Protein AF-A0AAV2SSI3-F1 (afdb_monomer_lite)

Structure (mmCIF, N/CA/C/O backbone):
data_AF-A0AAV2SSI3-F1
#
_entry.id   AF-A0AAV2SSI3-F1
#
loop_
_atom_site.group_PDB
_atom_site.id
_atom_site.type_symbol
_atom_site.label_atom_id
_atom_site.label_alt_id
_atom_site.label_comp_id
_atom_site.label_asym_id
_atom_site.label_entity_id
_atom_site.label_seq_id
_atom_site.pdbx_PDB_ins_code
_atom_site.Cartn_x
_atom_site.Cartn_y
_atom_site.Cartn_z
_atom_site.occupancy
_atom_site.B_iso_or_equiv
_atom_site.auth_seq_id
_atom_site.auth_comp_id
_atom_site.auth_asym_id
_atom_site.auth_atom_id
_atom_site.pdbx_PDB_model_num
ATOM 1 N N . ALA A 1 1 ? -25.022 -4.220 8.858 1.00 49.72 1 ALA A N 1
ATOM 2 C CA . ALA A 1 1 ? -23.764 -4.139 8.087 1.00 49.72 1 ALA A CA 1
ATOM 3 C C . ALA A 1 1 ? -22.603 -4.252 9.067 1.00 49.72 1 ALA A C 1
ATOM 5 O O . ALA A 1 1 ? -22.630 -3.553 10.069 1.00 49.72 1 ALA A O 1
ATOM 6 N N . ARG A 1 2 ? -21.645 -5.165 8.861 1.00 57.31 2 ARG A N 1
ATOM 7 C CA . ARG A 1 2 ? -20.499 -5.304 9.777 1.00 57.31 2 ARG A CA 1
ATOM 8 C C . ARG A 1 2 ? -19.619 -4.056 9.628 1.00 57.31 2 ARG A C 1
ATOM 10 O O . ARG A 1 2 ? -19.078 -3.832 8.544 1.00 57.31 2 ARG A O 1
ATOM 17 N N . GLN A 1 3 ? -19.599 -3.220 10.662 1.00 84.62 3 GLN A N 1
ATOM 18 C CA . GLN A 1 3 ? -18.811 -1.989 10.733 1.00 84.62 3 GLN A CA 1
ATOM 19 C C . GLN A 1 3 ? -17.341 -2.357 10.978 1.00 84.62 3 GLN A C 1
ATOM 21 O O . GLN A 1 3 ? -17.072 -3.353 11.655 1.00 84.62 3 GLN A O 1
ATOM 26 N N . CYS A 1 4 ? -16.402 -1.608 10.399 1.00 90.19 4 CYS A N 1
ATOM 27 C CA . CYS A 1 4 ? -14.984 -1.847 10.649 1.00 90.19 4 CYS A CA 1
ATOM 28 C C . CYS A 1 4 ? -14.611 -1.452 12.088 1.00 90.19 4 CYS A C 1
ATOM 30 O O . CYS A 1 4 ? -15.218 -0.526 12.627 1.00 90.19 4 CYS A O 1
ATOM 32 N N . PRO A 1 5 ? -13.656 -2.147 12.732 1.00 88.62 5 PRO A N 1
ATOM 33 C CA . PRO A 1 5 ? -13.247 -1.816 14.093 1.00 88.62 5 PRO A CA 1
ATOM 34 C C . PRO A 1 5 ? -12.542 -0.456 14.175 1.00 88.62 5 PRO A C 1
ATOM 36 O O . PRO A 1 5 ? -11.686 -0.143 13.346 1.00 88.62 5 PRO A O 1
ATOM 39 N N . GLY A 1 6 ? -12.849 0.308 15.225 1.00 87.50 6 GLY A N 1
ATOM 40 C CA . GLY A 1 6 ? -12.133 1.538 15.569 1.00 87.50 6 GLY A CA 1
ATOM 41 C C . GLY A 1 6 ? -12.192 2.609 14.478 1.00 87.50 6 GLY A C 1
ATOM 42 O O . GLY A 1 6 ? -13.263 2.948 13.985 1.00 87.50 6 GLY A O 1
ATOM 43 N N . ASP A 1 7 ? -11.023 3.138 14.130 1.00 88.75 7 ASP A N 1
ATOM 44 C CA . ASP A 1 7 ? -10.789 4.177 13.122 1.00 88.75 7 ASP A CA 1
ATOM 45 C C . ASP A 1 7 ? -10.568 3.621 11.702 1.00 88.75 7 ASP A C 1
ATOM 47 O O . ASP A 1 7 ? -10.194 4.353 10.787 1.00 88.75 7 ASP A O 1
ATOM 51 N N . SER A 1 8 ? -10.800 2.321 11.500 1.00 94.44 8 SER A N 1
ATOM 52 C CA . SER A 1 8 ? -10.641 1.684 10.193 1.00 94.44 8 SER A CA 1
ATOM 53 C C . SER A 1 8 ? -11.807 2.005 9.257 1.00 94.44 8 SER A C 1
ATOM 55 O O . SER A 1 8 ? -12.966 2.079 9.669 1.00 94.44 8 SER A O 1
ATOM 57 N N . PHE A 1 9 ? -11.520 2.101 7.963 1.00 94.38 9 PHE A N 1
ATOM 58 C CA . PHE A 1 9 ? -12.517 2.312 6.916 1.00 94.38 9 PHE A CA 1
ATOM 59 C C . PHE A 1 9 ? -12.717 1.048 6.075 1.00 94.38 9 PHE A C 1
ATOM 61 O O . PHE A 1 9 ? -11.838 0.191 5.983 1.00 94.38 9 PHE A O 1
ATOM 68 N N . LYS A 1 10 ? -13.900 0.912 5.466 1.00 94.00 10 LYS A N 1
ATOM 69 C CA . LYS A 1 10 ? -14.271 -0.267 4.675 1.00 94.00 10 LYS A CA 1
ATOM 70 C C . LYS A 1 10 ? -14.161 0.014 3.184 1.00 94.00 10 LYS A C 1
ATOM 72 O O . LYS A 1 10 ? -14.790 0.955 2.711 1.00 94.00 10 LYS A O 1
ATOM 77 N N . ILE A 1 11 ? -13.469 -0.853 2.449 1.00 94.38 11 ILE A N 1
ATOM 78 C CA . ILE A 1 11 ? -13.483 -0.881 0.979 1.00 94.38 11 ILE A CA 1
ATOM 79 C C . ILE A 1 11 ? -13.676 -2.331 0.533 1.00 94.38 11 ILE A C 1
ATOM 81 O O . ILE A 1 11 ? -12.964 -3.228 0.986 1.00 94.38 11 ILE A O 1
ATOM 85 N N . GLY A 1 12 ? -14.670 -2.579 -0.323 1.00 90.62 12 GLY A N 1
ATOM 86 C CA . GLY A 1 12 ? -15.057 -3.939 -0.700 1.00 90.62 12 GLY A CA 1
ATOM 87 C C . GLY A 1 12 ? -15.426 -4.785 0.525 1.00 90.62 12 GLY A C 1
ATOM 88 O O . GLY A 1 12 ? -16.273 -4.398 1.340 1.00 90.62 12 GLY A O 1
ATOM 89 N N . SER A 1 13 ? -14.787 -5.947 0.665 1.00 91.00 13 SER A N 1
ATOM 90 C CA . SER A 1 13 ? -14.991 -6.854 1.800 1.00 91.00 13 SER A CA 1
ATOM 91 C C . SER A 1 13 ? -14.075 -6.567 3.003 1.00 91.00 13 SER A C 1
ATOM 93 O O . SER A 1 13 ? -14.347 -7.053 4.102 1.00 91.00 13 SER A O 1
ATOM 95 N N . ASN A 1 14 ? -13.051 -5.726 2.825 1.00 92.69 14 ASN A N 1
ATOM 96 C CA . ASN A 1 14 ? -11.945 -5.556 3.763 1.00 92.69 14 ASN A CA 1
ATOM 97 C C . ASN A 1 14 ? -12.043 -4.261 4.584 1.00 92.69 14 ASN A C 1
ATOM 99 O O . ASN A 1 14 ? -12.627 -3.260 4.157 1.00 92.69 14 ASN A O 1
ATOM 103 N N . CYS A 1 15 ? -11.430 -4.288 5.768 1.00 94.62 15 CYS A N 1
ATOM 104 C CA . CYS A 1 15 ? -11.223 -3.120 6.619 1.00 94.62 15 CYS A CA 1
ATOM 105 C C . CYS A 1 15 ? -9.758 -2.694 6.550 1.00 94.62 15 CYS A C 1
ATOM 107 O O . CYS A 1 15 ? -8.864 -3.522 6.716 1.00 94.62 15 CYS A O 1
ATOM 109 N N . TYR A 1 16 ? -9.527 -1.406 6.326 1.00 95.75 16 TYR A N 1
ATOM 110 C CA . TYR A 1 16 ? -8.206 -0.819 6.155 1.00 95.75 16 TYR A CA 1
ATOM 111 C C . TYR A 1 16 ? -7.967 0.264 7.197 1.00 95.75 16 TYR A C 1
ATOM 113 O O . TYR A 1 16 ? -8.885 0.982 7.595 1.00 95.75 16 TYR A O 1
ATOM 121 N N . LYS A 1 17 ? -6.705 0.406 7.588 1.00 95.69 17 LYS A N 1
ATOM 122 C CA . LYS A 1 17 ? -6.213 1.483 8.439 1.00 95.69 17 LYS A CA 1
ATOM 123 C C . LYS A 1 17 ? -4.946 2.047 7.811 1.00 95.69 17 LYS A C 1
ATOM 125 O O . LYS A 1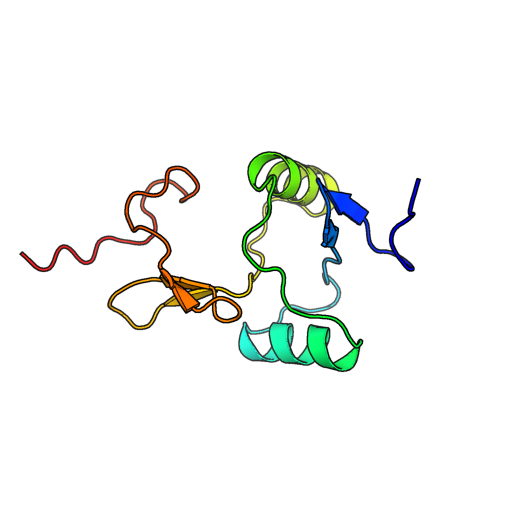 17 ? -4.079 1.285 7.387 1.00 95.69 17 LYS A O 1
ATOM 130 N N . ILE A 1 18 ? -4.863 3.371 7.725 1.00 95.00 18 ILE A N 1
ATOM 131 C CA . ILE A 1 18 ? -3.695 4.090 7.212 1.00 95.00 18 ILE A CA 1
ATOM 132 C C . ILE A 1 18 ? -3.039 4.813 8.384 1.00 95.00 18 ILE A C 1
ATOM 134 O O . ILE A 1 18 ? -3.707 5.519 9.135 1.00 95.00 18 ILE A O 1
AT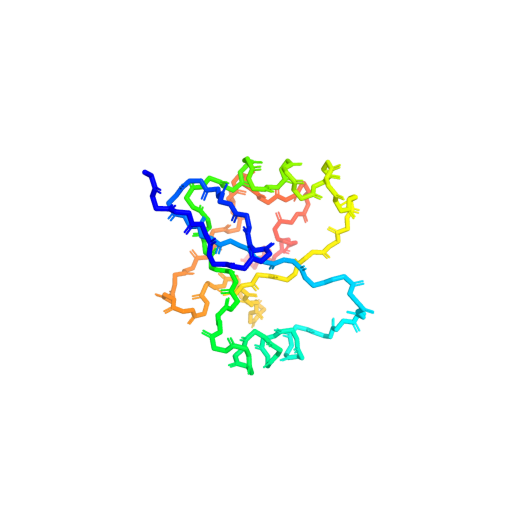OM 138 N N . TYR A 1 19 ? -1.728 4.639 8.523 1.00 94.75 19 TYR A N 1
ATOM 139 C CA . TYR A 1 19 ? -0.924 5.319 9.532 1.00 94.75 19 TYR A CA 1
ATOM 140 C C . TYR A 1 19 ? -0.177 6.484 8.884 1.00 94.75 19 TYR A C 1
ATOM 142 O O . TYR A 1 19 ? 0.670 6.268 8.019 1.00 94.75 19 TYR A O 1
ATOM 150 N N . THR A 1 20 ? -0.492 7.710 9.302 1.00 93.25 20 THR A N 1
ATOM 151 C CA . THR A 1 20 ? 0.150 8.950 8.821 1.00 93.25 20 THR A CA 1
ATOM 152 C C . THR A 1 20 ? 0.914 9.686 9.924 1.00 93.25 20 THR A C 1
ATOM 154 O O . THR A 1 20 ? 1.327 10.826 9.737 1.00 93.25 20 THR A O 1
ATOM 157 N N . ASP A 1 21 ? 1.065 9.064 11.093 1.00 94.12 21 ASP A N 1
ATOM 158 C CA . ASP A 1 21 ? 1.693 9.637 12.286 1.00 94.12 21 ASP A CA 1
ATOM 159 C C . ASP A 1 21 ? 3.213 9.784 12.144 1.00 94.12 21 ASP A C 1
ATOM 161 O O . ASP A 1 21 ? 3.796 10.747 12.634 1.00 94.12 21 ASP A O 1
ATOM 165 N N . THR A 1 22 ? 3.863 8.841 11.462 1.00 94.12 22 THR A N 1
ATOM 166 C CA . THR A 1 22 ? 5.290 8.916 11.144 1.00 94.12 22 THR A CA 1
ATOM 167 C C . THR A 1 22 ? 5.611 8.127 9.880 1.00 94.12 22 THR A C 1
ATOM 169 O O . THR A 1 22 ? 4.973 7.112 9.578 1.00 94.12 22 THR A O 1
ATOM 172 N N . ILE A 1 23 ? 6.616 8.598 9.142 1.00 93.75 23 ILE A N 1
ATOM 173 C CA . ILE A 1 23 ? 7.146 7.910 7.965 1.00 93.75 23 ILE A CA 1
ATOM 174 C C . ILE A 1 23 ? 7.933 6.693 8.448 1.00 93.75 23 ILE A C 1
ATOM 176 O O . ILE A 1 23 ? 8.860 6.811 9.246 1.00 93.75 23 ILE A O 1
ATOM 180 N N . ARG A 1 24 ? 7.558 5.516 7.951 1.00 94.81 24 ARG A N 1
ATOM 181 C CA . ARG A 1 24 ? 8.160 4.229 8.314 1.00 94.81 24 ARG A CA 1
ATOM 182 C C . ARG A 1 24 ? 8.814 3.585 7.103 1.00 94.81 24 ARG A C 1
ATOM 184 O O . ARG A 1 24 ? 8.417 3.852 5.972 1.00 94.81 24 ARG A O 1
ATOM 191 N N . SER A 1 25 ? 9.791 2.711 7.334 1.00 96.50 25 SER A N 1
ATOM 192 C CA . SER A 1 25 ? 10.223 1.754 6.312 1.00 96.50 25 SER A CA 1
ATOM 193 C C . SER A 1 25 ? 9.120 0.715 6.054 1.00 96.50 25 SER A C 1
ATOM 195 O O . SER A 1 25 ? 8.123 0.656 6.780 1.00 96.50 25 SER A O 1
ATOM 197 N N . TRP A 1 26 ? 9.283 -0.124 5.029 1.00 95.69 26 TRP A N 1
ATOM 198 C CA . TRP A 1 26 ? 8.362 -1.243 4.800 1.00 95.69 26 TRP A CA 1
ATOM 199 C C . TRP A 1 26 ? 8.350 -2.205 6.003 1.00 95.69 26 TRP A C 1
ATOM 201 O O . TRP A 1 26 ? 7.280 -2.554 6.498 1.00 95.69 26 TRP A O 1
ATOM 211 N N . ASP A 1 27 ? 9.530 -2.560 6.527 1.00 96.62 27 ASP A N 1
ATOM 212 C CA . ASP A 1 27 ? 9.677 -3.498 7.650 1.00 96.62 27 ASP A CA 1
ATOM 213 C C . ASP A 1 27 ? 9.090 -2.920 8.957 1.00 96.62 27 ASP A C 1
ATOM 215 O O . ASP A 1 27 ? 8.389 -3.618 9.698 1.00 96.62 27 ASP A O 1
ATOM 219 N N . ASP A 1 28 ? 9.265 -1.616 9.200 1.00 97.62 28 ASP A N 1
ATOM 220 C CA . ASP A 1 28 ? 8.660 -0.929 10.351 1.00 97.62 28 ASP A CA 1
ATOM 221 C C . ASP A 1 28 ? 7.138 -0.782 10.204 1.00 97.62 28 ASP A C 1
ATOM 223 O O . ASP A 1 28 ? 6.401 -0.869 11.187 1.00 97.62 28 ASP A O 1
ATOM 227 N N . SER A 1 29 ? 6.642 -0.569 8.980 1.00 97.06 29 SER A N 1
ATOM 228 C CA . SER A 1 29 ? 5.201 -0.504 8.692 1.00 97.06 29 SER A CA 1
ATOM 229 C C . SER A 1 29 ? 4.525 -1.849 8.947 1.00 97.06 29 SER A C 1
ATOM 231 O O . SER A 1 29 ? 3.444 -1.893 9.542 1.00 97.06 29 SER A O 1
ATOM 233 N N . LYS A 1 30 ? 5.184 -2.946 8.556 1.00 96.38 30 LYS A N 1
ATOM 234 C CA . LYS A 1 30 ? 4.731 -4.309 8.844 1.00 96.38 30 LYS A CA 1
ATOM 235 C C . LYS A 1 30 ? 4.678 -4.559 10.347 1.00 96.38 30 LYS A C 1
ATOM 237 O O . LYS A 1 30 ? 3.617 -4.903 10.866 1.00 96.38 30 LYS A O 1
ATOM 242 N N . SER A 1 31 ? 5.779 -4.272 11.040 1.00 97.12 31 SER A N 1
ATOM 243 C CA . SER A 1 31 ? 5.886 -4.421 12.496 1.00 97.12 31 SER A CA 1
ATOM 244 C C . SER A 1 31 ? 4.819 -3.606 13.235 1.00 97.12 31 SER A C 1
ATOM 246 O O . SER A 1 31 ? 4.225 -4.078 14.202 1.00 97.12 31 SER A O 1
ATOM 248 N N . LYS A 1 32 ? 4.513 -2.390 12.758 1.00 96.81 32 LYS A N 1
ATOM 249 C CA . LYS A 1 32 ? 3.456 -1.545 13.326 1.00 96.81 32 LYS A CA 1
ATOM 250 C C . LYS A 1 32 ? 2.064 -2.163 13.174 1.00 96.81 32 LYS A C 1
ATOM 252 O O . LYS A 1 32 ? 1.285 -2.104 14.123 1.00 96.81 32 LYS A O 1
ATOM 257 N N . CYS A 1 33 ? 1.748 -2.740 12.014 1.00 95.88 33 CYS A N 1
ATOM 258 C CA . CYS A 1 33 ? 0.469 -3.425 11.814 1.00 95.88 33 CYS A CA 1
ATOM 259 C C . CYS A 1 33 ? 0.344 -4.623 12.764 1.00 95.88 33 CYS A C 1
ATOM 261 O O . CYS A 1 33 ? -0.659 -4.745 13.464 1.00 95.88 33 CYS A O 1
ATOM 263 N N . GLU A 1 34 ? 1.382 -5.455 12.843 1.00 96.06 34 GLU A N 1
ATOM 264 C CA . GLU A 1 34 ? 1.400 -6.661 13.681 1.00 96.06 34 GLU A CA 1
ATOM 265 C C . GLU A 1 34 ? 1.297 -6.333 15.179 1.00 96.06 34 GLU A C 1
ATOM 267 O O . GLU A 1 34 ? 0.561 -6.997 15.908 1.00 96.06 34 GLU A O 1
ATOM 272 N N . ALA A 1 35 ? 1.946 -5.257 15.634 1.00 97.06 35 ALA A N 1
ATOM 273 C CA . ALA A 1 35 ? 1.861 -4.788 17.018 1.00 97.06 35 ALA A CA 1
ATOM 274 C C . ALA A 1 35 ? 0.444 -4.347 17.440 1.00 97.06 35 ALA A C 1
ATOM 276 O O . ALA A 1 35 ? 0.128 -4.377 18.628 1.00 97.06 35 ALA A O 1
ATOM 277 N N . GLU A 1 36 ? -0.417 -3.955 16.494 1.00 95.44 36 GLU A N 1
ATOM 278 C CA . GLU A 1 36 ? -1.836 -3.645 16.745 1.00 95.44 36 GLU A CA 1
ATOM 279 C C . GLU A 1 36 ? -2.768 -4.845 16.489 1.00 95.44 36 GLU A C 1
ATOM 281 O O . G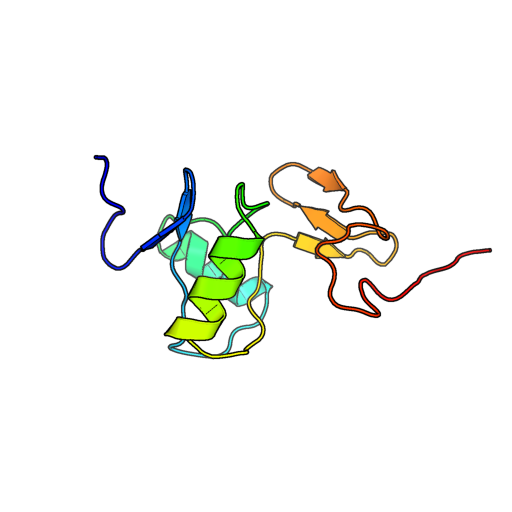LU A 1 36 ? -3.988 -4.689 16.456 1.00 95.44 36 GLU A O 1
ATOM 286 N N . GLY A 1 37 ? -2.221 -6.052 16.299 1.00 94.56 37 GLY A N 1
ATOM 287 C CA . GLY A 1 37 ? -3.009 -7.241 15.961 1.00 94.56 37 GLY A CA 1
ATOM 288 C C . GLY A 1 37 ? -3.618 -7.185 14.556 1.00 94.56 37 GLY A C 1
ATOM 289 O O . GLY A 1 37 ? -4.601 -7.873 14.276 1.00 94.56 37 GLY A O 1
ATOM 290 N N . LEU A 1 38 ? -3.058 -6.348 13.681 1.00 94.75 38 LEU A N 1
ATOM 291 C CA . LEU A 1 38 ? -3.434 -6.210 12.280 1.00 94.75 38 LEU A CA 1
ATOM 292 C C . LEU A 1 38 ? -2.386 -6.872 11.383 1.00 94.75 38 LEU A C 1
ATOM 294 O O . LEU A 1 38 ? -1.363 -7.388 11.824 1.00 94.75 38 LEU A O 1
ATOM 298 N N . VAL A 1 39 ? -2.639 -6.820 10.081 1.00 94.50 39 VAL A N 1
ATOM 299 C CA . VAL A 1 39 ? -1.718 -7.288 9.050 1.00 94.50 39 VAL A CA 1
ATOM 300 C C . VAL A 1 39 ? -1.583 -6.217 7.975 1.00 94.50 39 VAL A C 1
ATOM 302 O O . VAL A 1 39 ? -2.536 -5.477 7.723 1.00 94.50 39 VAL A O 1
ATOM 305 N N . MET A 1 40 ? -0.425 -6.133 7.314 1.00 95.12 40 MET A N 1
ATOM 306 C CA . MET A 1 40 ? -0.287 -5.231 6.167 1.00 95.12 40 MET A CA 1
ATOM 307 C C . MET A 1 40 ? -1.305 -5.592 5.081 1.00 95.12 40 MET A C 1
ATOM 309 O O . MET A 1 40 ? -1.600 -6.771 4.845 1.00 95.12 40 MET A O 1
ATOM 313 N N . ALA A 1 4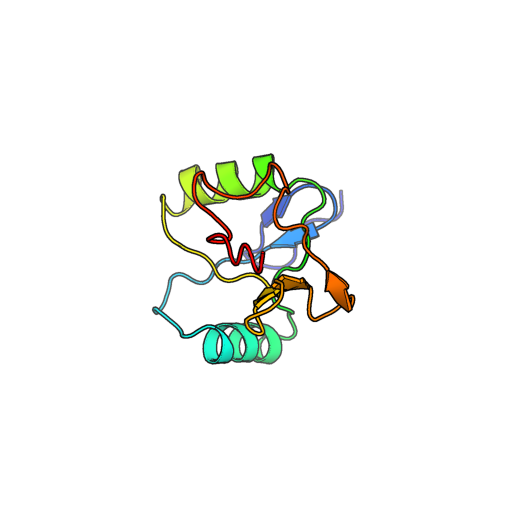1 ? -1.868 -4.574 4.434 1.00 95.38 41 ALA A N 1
ATOM 314 C CA . ALA A 1 41 ? -2.882 -4.767 3.409 1.00 95.38 41 ALA A CA 1
ATOM 315 C C . ALA A 1 41 ? -2.315 -5.612 2.256 1.00 95.38 41 ALA A C 1
ATOM 317 O O . ALA A 1 41 ? -1.319 -5.239 1.640 1.00 95.38 41 ALA A O 1
ATOM 318 N N . THR A 1 42 ? -2.938 -6.765 1.998 1.00 93.00 42 THR A N 1
ATOM 319 C CA . THR A 1 42 ? -2.636 -7.618 0.837 1.00 93.00 42 THR A CA 1
ATOM 320 C C . THR A 1 42 ? -3.478 -7.180 -0.367 1.00 93.00 42 THR A C 1
ATOM 322 O O . THR A 1 42 ? -4.114 -6.124 -0.305 1.00 93.00 42 THR A O 1
ATOM 325 N N . LYS A 1 43 ? -3.485 -7.972 -1.445 1.00 91.25 43 LYS A N 1
ATOM 326 C CA . LYS A 1 43 ? -4.240 -7.732 -2.681 1.00 91.25 43 LYS A CA 1
ATOM 327 C C . LYS A 1 43 ? -5.682 -7.275 -2.384 1.00 91.25 43 LYS A C 1
ATOM 329 O O . LYS A 1 43 ? -6.474 -8.073 -1.884 1.00 91.25 43 LYS A O 1
ATOM 334 N N . PRO A 1 44 ? -6.036 -6.006 -2.654 1.00 89.88 44 PRO A N 1
ATOM 335 C CA . PRO A 1 44 ? -7.389 -5.509 -2.424 1.00 89.88 44 PRO A CA 1
ATOM 336 C C . PRO A 1 44 ? -8.373 -6.049 -3.468 1.00 89.88 44 PRO A C 1
ATOM 338 O O . PRO A 1 44 ? -8.060 -6.033 -4.656 1.00 89.88 44 PRO A O 1
ATOM 341 N N . ASP A 1 45 ? -9.588 -6.413 -3.046 1.00 90.94 45 ASP A N 1
ATOM 342 C CA . ASP A 1 45 ? -10.680 -6.785 -3.968 1.00 90.94 45 ASP A CA 1
ATOM 343 C C . ASP A 1 45 ? -11.071 -5.631 -4.905 1.00 90.94 45 ASP A C 1
ATOM 345 O O . ASP A 1 45 ? -11.455 -5.843 -6.051 1.00 90.94 45 ASP A O 1
ATOM 349 N N . ASP A 1 46 ? -10.977 -4.397 -4.401 1.00 94.31 46 ASP A N 1
ATOM 350 C CA . ASP A 1 46 ? -11.279 -3.170 -5.134 1.00 94.31 46 ASP A CA 1
ATOM 351 C C . ASP A 1 46 ? -10.128 -2.167 -4.964 1.00 94.31 46 ASP A C 1
ATOM 353 O O . ASP A 1 46 ? -10.191 -1.201 -4.195 1.00 94.31 46 ASP A O 1
ATOM 357 N N . ALA A 1 47 ? -9.021 -2.448 -5.656 1.00 93.44 47 ALA A N 1
ATOM 358 C CA . ALA A 1 47 ? -7.803 -1.643 -5.592 1.00 93.44 47 ALA A CA 1
ATOM 359 C C . ALA A 1 47 ? -8.010 -0.203 -6.092 1.00 93.44 47 ALA A C 1
ATOM 361 O O . ALA A 1 47 ? -7.398 0.724 -5.556 1.00 93.44 47 ALA A O 1
ATOM 362 N N . ILE A 1 48 ? -8.891 0.001 -7.079 1.00 93.88 48 ILE A N 1
ATOM 363 C CA . ILE A 1 48 ? -9.173 1.321 -7.655 1.00 93.88 48 ILE A CA 1
ATOM 364 C C . ILE A 1 48 ? -9.914 2.196 -6.647 1.00 93.88 48 ILE A C 1
ATOM 366 O O . ILE A 1 48 ? -9.480 3.320 -6.379 1.00 93.88 48 ILE A O 1
ATOM 370 N N . THR A 1 49 ? -10.986 1.684 -6.040 1.00 95.94 49 THR A N 1
ATOM 371 C CA . THR A 1 49 ? -11.742 2.436 -5.032 1.00 95.94 49 THR A CA 1
ATOM 372 C C . THR A 1 49 ? -10.909 2.667 -3.777 1.00 95.94 49 THR A C 1
ATOM 374 O O . THR A 1 49 ? -10.936 3.769 -3.227 1.00 95.94 49 THR A O 1
ATOM 377 N N . LEU A 1 50 ? -10.103 1.680 -3.358 1.00 95.38 50 LEU A N 1
ATOM 378 C CA . LEU A 1 50 ? -9.175 1.849 -2.238 1.00 95.38 50 LEU A CA 1
ATOM 379 C C . LEU A 1 50 ? -8.191 2.988 -2.516 1.00 95.38 50 LEU A C 1
ATOM 381 O O . LEU A 1 50 ? -8.033 3.885 -1.689 1.00 95.38 50 LEU A O 1
ATOM 385 N N . ARG A 1 51 ? -7.554 2.984 -3.692 1.00 94.38 51 ARG A N 1
ATOM 386 C CA . ARG A 1 51 ? -6.592 4.022 -4.064 1.00 94.38 51 ARG A CA 1
ATOM 387 C C . ARG A 1 51 ? -7.246 5.398 -4.135 1.00 94.38 51 ARG A C 1
ATOM 389 O O . ARG A 1 51 ? -6.674 6.348 -3.608 1.00 94.38 51 ARG A O 1
ATOM 396 N N . LYS A 1 52 ? -8.433 5.499 -4.737 1.00 95.62 52 LYS A N 1
ATOM 397 C CA . LYS A 1 52 ? -9.198 6.749 -4.809 1.00 95.62 52 LYS A CA 1
ATOM 398 C C . LYS A 1 52 ? -9.478 7.312 -3.413 1.00 95.62 52 LYS A C 1
ATOM 400 O O . LYS A 1 52 ? -9.137 8.461 -3.156 1.00 95.62 52 LYS A O 1
ATOM 405 N N . TYR A 1 53 ? -9.995 6.484 -2.502 1.00 95.94 53 TYR A N 1
ATOM 406 C CA . TYR A 1 53 ? -10.255 6.888 -1.118 1.00 95.94 53 TYR A CA 1
ATOM 407 C C . TYR A 1 53 ? -8.983 7.383 -0.416 1.00 95.94 53 TYR A C 1
ATOM 409 O O . TYR A 1 53 ? -9.008 8.414 0.257 1.00 95.94 53 TYR A O 1
ATOM 417 N N . ILE A 1 54 ? -7.858 6.675 -0.597 1.00 95.44 54 ILE A N 1
ATOM 418 C CA . ILE A 1 54 ? -6.578 7.063 0.006 1.00 95.44 54 ILE A CA 1
ATOM 419 C C . ILE A 1 54 ? -6.126 8.438 -0.501 1.00 95.44 54 ILE A C 1
ATOM 421 O O . ILE A 1 54 ? -5.749 9.275 0.314 1.00 95.44 54 ILE A O 1
ATOM 425 N N . VAL A 1 55 ? -6.193 8.687 -1.814 1.00 96.00 55 VAL A N 1
ATOM 426 C CA . VAL A 1 55 ? -5.812 9.983 -2.405 1.00 96.00 55 VAL A CA 1
ATOM 427 C C . VAL A 1 55 ? -6.708 11.109 -1.895 1.00 96.00 55 VAL A C 1
ATOM 429 O O . VAL A 1 55 ? -6.202 12.154 -1.495 1.00 96.00 55 VAL A O 1
ATOM 432 N N . GLU A 1 56 ? -8.025 10.900 -1.887 1.00 97.00 56 GLU A N 1
ATOM 433 C CA . GLU A 1 56 ? -8.999 11.919 -1.476 1.00 97.00 56 GLU A CA 1
ATOM 434 C C . GLU A 1 56 ? -8.903 12.256 0.020 1.00 97.00 56 GLU A C 1
ATOM 436 O O . GLU A 1 56 ? -9.137 13.400 0.403 1.00 97.00 56 GLU A O 1
ATOM 441 N N . THR A 1 57 ? -8.533 11.285 0.862 1.00 95.62 57 THR A N 1
ATOM 442 C CA . THR A 1 57 ? -8.530 11.437 2.329 1.00 95.62 57 THR A CA 1
ATOM 443 C C . THR A 1 57 ? -7.156 11.804 2.896 1.00 95.62 57 THR A C 1
ATOM 445 O O . THR A 1 57 ? -7.068 12.601 3.827 1.00 95.62 57 THR A O 1
ATOM 448 N N . TYR A 1 58 ? -6.078 11.226 2.356 1.00 94.12 58 TYR A N 1
ATOM 449 C CA . TYR A 1 58 ? -4.715 11.332 2.904 1.00 94.12 58 TYR A CA 1
ATOM 450 C C . TYR A 1 58 ? -3.711 11.968 1.926 1.00 94.12 58 TYR A C 1
ATOM 452 O O . TYR A 1 58 ? -2.530 12.115 2.253 1.00 94.12 58 TYR A O 1
ATOM 460 N N . GLY A 1 59 ? -4.161 12.348 0.728 1.00 94.69 59 GLY A N 1
ATOM 461 C CA . GLY A 1 59 ? -3.322 12.910 -0.325 1.00 94.69 59 GLY A CA 1
ATOM 462 C C . GLY A 1 59 ? -2.609 11.860 -1.181 1.00 94.69 59 GLY A C 1
ATOM 463 O O . GLY A 1 59 ? -2.602 10.658 -0.901 1.00 94.69 59 GLY A O 1
ATOM 464 N N . ASP A 1 60 ? -1.990 12.334 -2.262 1.00 93.06 60 ASP A N 1
ATOM 465 C CA . ASP A 1 60 ? -1.273 11.498 -3.226 1.00 93.06 60 ASP A CA 1
ATOM 466 C C . ASP A 1 60 ? 0.135 11.116 -2.729 1.00 93.06 60 ASP A C 1
ATOM 468 O O . ASP A 1 60 ? 1.153 11.587 -3.231 1.00 93.06 60 ASP A O 1
ATOM 472 N N . ASN A 1 61 ? 0.182 10.275 -1.694 1.00 88.19 61 ASN A N 1
ATOM 473 C CA . ASN A 1 61 ? 1.415 9.752 -1.108 1.00 88.19 61 ASN A CA 1
ATOM 474 C C . ASN A 1 61 ? 1.599 8.256 -1.402 1.00 88.19 61 ASN A C 1
ATOM 476 O O . ASN A 1 61 ? 0.637 7.530 -1.678 1.00 88.19 61 ASN A O 1
ATOM 480 N N . TYR A 1 62 ? 2.845 7.786 -1.305 1.00 87.94 62 TYR A N 1
ATOM 481 C CA . TYR A 1 62 ? 3.149 6.357 -1.334 1.00 87.94 62 TYR A CA 1
ATOM 482 C C . TYR A 1 62 ? 2.651 5.678 -0.056 1.00 87.94 62 TYR A C 1
ATOM 484 O O . TYR A 1 62 ? 2.825 6.194 1.046 1.00 87.94 62 TYR A O 1
ATOM 492 N N . VAL A 1 63 ? 2.071 4.491 -0.216 1.00 92.69 63 VAL A N 1
ATOM 493 C CA . VAL A 1 63 ? 1.649 3.612 0.879 1.00 92.69 63 VAL A CA 1
ATOM 494 C C . VAL A 1 63 ? 2.276 2.240 0.679 1.00 92.69 63 VAL A C 1
ATOM 496 O O . VAL A 1 63 ? 2.412 1.777 -0.455 1.00 92.69 63 VAL A O 1
ATOM 499 N N . TYR A 1 64 ? 2.661 1.583 1.769 1.00 95.06 64 TYR A N 1
ATOM 500 C CA . TYR A 1 64 ? 3.174 0.219 1.702 1.00 95.06 64 TYR A CA 1
ATOM 501 C C . TYR A 1 64 ? 2.034 -0.798 1.758 1.00 95.06 64 TYR A C 1
ATOM 503 O O . TYR A 1 64 ? 1.128 -0.698 2.584 1.00 95.06 64 TYR A O 1
ATOM 511 N N . LEU A 1 65 ? 2.117 -1.798 0.885 1.00 94.94 65 LEU A N 1
ATOM 512 C CA . LEU A 1 65 ? 1.265 -2.984 0.866 1.00 94.94 65 LEU A CA 1
ATOM 513 C C . LEU A 1 65 ? 2.127 -4.224 1.116 1.00 94.94 65 LEU A C 1
ATOM 515 O O . LEU A 1 65 ? 3.353 -4.158 1.002 1.00 94.94 65 LEU A O 1
ATOM 519 N N . ASP A 1 66 ? 1.496 -5.351 1.441 1.00 96.19 66 ASP A N 1
ATOM 520 C CA . ASP A 1 66 ? 2.117 -6.653 1.740 1.00 96.19 66 ASP A CA 1
ATOM 521 C C . ASP A 1 66 ? 2.739 -7.331 0.502 1.00 96.19 66 ASP A C 1
ATOM 523 O O . ASP A 1 66 ? 2.660 -8.544 0.325 1.00 96.19 66 ASP A O 1
ATOM 527 N N . ALA A 1 67 ? 3.324 -6.530 -0.385 1.00 94.31 67 ALA A N 1
ATOM 528 C CA . ALA A 1 67 ? 4.058 -6.950 -1.558 1.00 94.31 67 ALA A CA 1
ATOM 529 C C . ALA A 1 67 ? 5.529 -6.554 -1.430 1.00 94.31 67 ALA A C 1
ATOM 531 O O . ALA A 1 67 ? 5.850 -5.453 -0.972 1.00 94.31 67 ALA A O 1
ATOM 532 N N . ARG A 1 68 ? 6.428 -7.432 -1.875 1.00 92.31 68 ARG A N 1
ATOM 533 C CA . ARG A 1 68 ? 7.867 -7.147 -1.951 1.00 92.31 68 ARG A CA 1
ATOM 534 C C . ARG A 1 68 ? 8.440 -7.745 -3.228 1.00 92.31 68 ARG A C 1
ATOM 536 O O . ARG A 1 68 ? 7.979 -8.789 -3.682 1.00 92.31 68 ARG A O 1
ATOM 543 N N . GLY A 1 69 ? 9.406 -7.044 -3.812 1.00 90.75 69 GLY A N 1
ATOM 544 C CA . GLY A 1 69 ? 10.153 -7.516 -4.972 1.00 90.75 69 GLY A CA 1
ATOM 545 C C . GLY A 1 69 ? 11.473 -8.156 -4.555 1.00 90.75 69 GLY A C 1
ATOM 546 O O . GLY A 1 69 ? 12.128 -7.661 -3.638 1.00 90.75 69 GLY A O 1
ATOM 547 N N . ASP A 1 70 ? 11.877 -9.218 -5.246 1.00 82.75 70 ASP A N 1
ATOM 548 C CA . ASP A 1 70 ? 13.137 -9.943 -5.010 1.00 82.75 70 ASP A CA 1
ATOM 549 C C . ASP A 1 70 ? 14.166 -9.769 -6.144 1.00 82.75 70 ASP A C 1
ATOM 551 O O . ASP A 1 70 ? 15.140 -10.512 -6.236 1.00 82.75 70 ASP A O 1
ATOM 555 N N . ASN A 1 71 ? 13.980 -8.739 -6.978 1.00 78.81 71 ASN A N 1
ATOM 556 C CA . ASN A 1 71 ? 14.691 -8.468 -8.234 1.00 78.81 71 ASN A CA 1
ATOM 557 C C . ASN A 1 71 ? 14.273 -9.312 -9.442 1.00 78.81 71 ASN A C 1
ATOM 559 O O . ASN A 1 71 ? 14.811 -9.048 -10.522 1.00 78.81 71 ASN A O 1
ATOM 563 N N . THR A 1 72 ? 13.349 -10.260 -9.293 1.00 81.25 72 THR A N 1
ATOM 564 C CA . THR A 1 72 ? 12.776 -11.022 -10.412 1.00 81.25 72 THR A CA 1
ATOM 565 C C . THR A 1 72 ? 11.319 -10.635 -10.646 1.00 81.25 72 THR A C 1
ATOM 567 O O . THR A 1 72 ? 10.957 -10.235 -11.752 1.00 81.25 72 THR A O 1
ATOM 570 N N . GLU A 1 73 ? 10.515 -10.627 -9.587 1.00 87.94 73 GLU A N 1
ATOM 571 C CA . GLU A 1 73 ? 9.108 -10.241 -9.621 1.00 87.94 73 GLU A CA 1
ATOM 572 C C . GLU A 1 73 ? 8.666 -9.666 -8.271 1.00 87.94 73 GLU A C 1
ATOM 574 O O . GLU A 1 73 ? 9.383 -9.750 -7.271 1.00 87.94 73 GLU A O 1
ATOM 579 N N . PHE A 1 74 ? 7.485 -9.049 -8.241 1.00 93.19 74 PHE A N 1
ATOM 580 C CA . PHE A 1 74 ? 6.817 -8.690 -6.992 1.00 93.19 74 PHE A CA 1
ATOM 581 C C . PHE A 1 74 ? 5.875 -9.815 -6.575 1.00 93.19 74 PHE A C 1
ATOM 583 O O . PHE A 1 74 ? 5.190 -10.389 -7.415 1.00 93.19 74 PHE A O 1
ATOM 590 N N . ARG A 1 75 ? 5.796 -10.102 -5.275 1.00 94.31 75 ARG A N 1
ATOM 591 C CA . ARG A 1 75 ? 4.903 -11.131 -4.724 1.00 94.31 75 ARG A CA 1
ATOM 592 C C . ARG A 1 75 ? 4.119 -10.596 -3.543 1.00 94.31 75 ARG A C 1
ATOM 594 O O . ARG A 1 75 ? 4.676 -9.861 -2.726 1.00 94.31 75 ARG A O 1
ATOM 601 N N . TRP A 1 76 ? 2.857 -11.000 -3.429 1.00 94.56 76 TRP A N 1
ATOM 602 C CA . TRP A 1 76 ? 2.068 -10.841 -2.210 1.00 94.56 76 TRP A CA 1
ATOM 603 C C . TRP A 1 76 ? 2.583 -11.817 -1.153 1.00 94.56 76 TRP A C 1
ATOM 605 O O . TRP A 1 76 ? 2.406 -13.023 -1.282 1.00 94.56 76 TRP A O 1
ATOM 615 N N . LEU A 1 77 ? 3.209 -11.319 -0.090 1.00 93.31 77 LEU A N 1
ATOM 616 C CA . LEU A 1 77 ? 3.944 -12.175 0.848 1.00 93.31 77 LEU A CA 1
ATOM 617 C C . LEU A 1 77 ? 3.044 -13.109 1.663 1.00 93.31 77 LEU A C 1
ATOM 619 O O . LEU A 1 77 ? 3.485 -14.178 2.072 1.00 93.31 77 LEU A O 1
ATOM 623 N N . ARG A 1 78 ? 1.784 -12.730 1.902 1.00 89.56 78 ARG A N 1
ATOM 624 C CA . ARG A 1 78 ? 0.824 -13.578 2.623 1.00 89.56 78 ARG A CA 1
ATOM 625 C C . ARG A 1 78 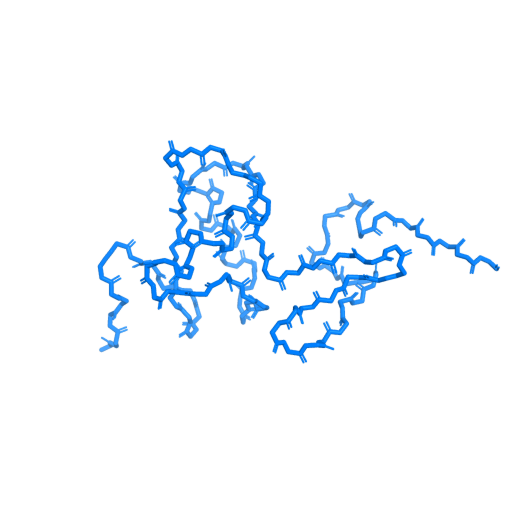? 0.276 -14.740 1.804 1.00 89.56 78 ARG A C 1
ATOM 627 O O . ARG A 1 78 ? -0.033 -15.774 2.385 1.00 89.56 78 ARG A O 1
ATOM 634 N N . THR A 1 79 ? 0.094 -14.556 0.501 1.00 90.38 79 THR A N 1
ATOM 635 C CA . THR A 1 79 ? -0.506 -15.571 -0.382 1.00 90.38 79 THR A CA 1
ATOM 636 C C . THR A 1 79 ? 0.522 -16.274 -1.261 1.00 90.38 79 THR A C 1
ATOM 638 O O . THR A 1 79 ? 0.172 -17.254 -1.910 1.00 90.38 79 THR A O 1
ATOM 641 N N . ASP A 1 80 ? 1.761 -15.775 -1.288 1.00 91.06 80 ASP A N 1
ATOM 642 C CA . ASP A 1 80 ? 2.817 -16.157 -2.233 1.00 91.06 80 ASP A CA 1
ATOM 643 C C . ASP A 1 80 ? 2.379 -16.059 -3.710 1.00 91.06 80 ASP A C 1
ATOM 645 O O . ASP A 1 80 ? 2.879 -16.743 -4.603 1.00 91.06 80 ASP A O 1
ATOM 649 N N . GLU A 1 81 ? 1.412 -15.182 -3.985 1.00 92.94 81 GLU A N 1
ATOM 650 C CA . GLU A 1 81 ? 0.931 -14.918 -5.336 1.00 92.94 81 GLU A CA 1
ATOM 651 C C . GLU A 1 81 ? 1.864 -13.917 -6.028 1.00 92.94 81 GLU A C 1
ATOM 653 O O . GLU A 1 81 ? 2.081 -12.804 -5.535 1.00 92.94 81 GLU A O 1
ATOM 658 N N . ALA A 1 82 ? 2.383 -14.299 -7.196 1.00 92.88 82 ALA A N 1
ATOM 659 C CA . ALA A 1 82 ? 3.137 -13.408 -8.067 1.00 92.88 82 ALA A CA 1
ATOM 660 C C . ALA A 1 82 ? 2.253 -12.281 -8.621 1.00 92.88 82 ALA A C 1
ATOM 662 O O . ALA A 1 82 ? 1.134 -12.504 -9.085 1.00 92.88 82 ALA A O 1
ATOM 663 N N . ILE A 1 83 ? 2.781 -11.061 -8.606 1.00 92.56 83 ILE A N 1
ATOM 664 C CA . ILE A 1 83 ? 2.167 -9.883 -9.212 1.00 92.56 83 ILE A CA 1
ATOM 665 C C . ILE A 1 83 ? 2.767 -9.732 -10.604 1.00 92.56 83 ILE A C 1
ATOM 667 O O . ILE A 1 83 ? 3.958 -9.461 -10.747 1.00 92.56 83 ILE A O 1
ATOM 671 N N . SER A 1 84 ? 1.935 -9.899 -11.632 1.00 90.62 84 SER A N 1
ATOM 672 C CA . SER A 1 84 ? 2.382 -9.789 -13.021 1.00 90.62 84 SER A CA 1
ATOM 673 C C . SER A 1 84 ? 3.041 -8.434 -13.289 1.00 90.62 84 SER A C 1
ATOM 675 O O . SER A 1 84 ? 2.478 -7.388 -12.963 1.00 90.62 84 SER A O 1
ATOM 677 N N . ASN A 1 85 ? 4.187 -8.433 -13.975 1.00 87.56 85 ASN A N 1
ATOM 678 C CA . ASN A 1 85 ? 4.840 -7.200 -14.431 1.00 87.56 85 ASN A CA 1
ATOM 679 C C . ASN A 1 85 ? 4.002 -6.422 -15.465 1.00 87.56 85 ASN A C 1
ATOM 681 O O . ASN A 1 85 ? 4.303 -5.268 -15.752 1.00 87.56 85 ASN A O 1
ATOM 685 N N . THR A 1 86 ? 2.951 -7.033 -16.022 1.00 89.12 86 THR A N 1
ATOM 686 C CA . THR A 1 86 ? 2.010 -6.396 -16.955 1.00 89.12 86 THR A CA 1
ATOM 687 C C . THR A 1 86 ? 0.653 -6.088 -16.318 1.00 89.12 86 THR A C 1
ATOM 689 O O . THR A 1 86 ? -0.315 -5.858 -17.042 1.00 89.12 86 THR A O 1
ATOM 692 N N . ASP A 1 87 ? 0.535 -6.151 -14.988 1.00 90.50 87 ASP A N 1
ATOM 693 C CA . ASP A 1 87 ? -0.715 -5.819 -14.299 1.00 90.50 87 ASP A CA 1
ATOM 694 C C . ASP A 1 87 ? -1.122 -4.360 -14.593 1.00 90.50 87 ASP A C 1
ATOM 696 O O . ASP A 1 87 ? -0.324 -3.429 -14.478 1.00 90.50 87 ASP A O 1
ATOM 700 N N . ALA A 1 88 ? -2.377 -4.151 -14.990 1.00 91.50 88 ALA A N 1
ATOM 701 C CA . ALA A 1 88 ? -2.893 -2.829 -15.339 1.00 91.50 88 ALA A CA 1
ATOM 702 C C . ALA A 1 88 ? -2.978 -1.874 -14.133 1.00 91.50 88 ALA A C 1
ATOM 704 O O . ALA A 1 88 ? -3.149 -0.669 -14.316 1.00 91.50 88 ALA A O 1
ATOM 705 N N . LEU A 1 89 ? -2.876 -2.397 -12.907 1.00 91.88 89 LEU A N 1
ATOM 706 C CA . LEU A 1 89 ? -2.872 -1.615 -11.672 1.00 91.88 89 LEU A CA 1
ATOM 707 C C . LEU A 1 89 ? -1.511 -0.987 -11.364 1.00 91.88 89 LEU A C 1
ATOM 709 O O . LEU A 1 89 ? -1.417 -0.141 -10.468 1.00 91.88 89 LEU A O 1
ATOM 713 N N . TRP A 1 90 ? -0.457 -1.358 -12.091 1.00 90.69 90 TRP A N 1
ATOM 714 C CA . TRP A 1 90 ? 0.809 -0.661 -11.969 1.00 90.69 90 TRP A CA 1
ATOM 715 C C . TRP A 1 90 ? 0.696 0.780 -12.453 1.00 90.69 90 TRP A C 1
ATOM 717 O O . TRP A 1 90 ? 0.090 1.099 -13.477 1.00 90.69 90 TRP A O 1
ATOM 727 N N . ARG A 1 91 ? 1.356 1.681 -11.723 1.00 88.25 91 ARG A N 1
ATOM 728 C CA . ARG A 1 91 ? 1.590 3.038 -12.213 1.00 88.25 91 ARG A CA 1
ATOM 729 C C . ARG A 1 91 ? 2.396 2.959 -13.512 1.00 88.25 91 ARG A C 1
ATOM 731 O O . ARG A 1 91 ? 3.320 2.160 -13.609 1.00 88.25 91 ARG A O 1
ATOM 738 N N . HIS A 1 92 ? 2.107 3.833 -14.475 1.00 87.81 92 HIS A N 1
ATOM 739 C CA . HIS A 1 92 ? 2.871 3.908 -15.722 1.00 87.81 92 HIS A CA 1
ATOM 740 C C . HIS A 1 92 ? 4.393 3.930 -15.462 1.00 87.81 92 HIS A C 1
ATOM 742 O O . HIS A 1 92 ? 4.883 4.771 -14.703 1.00 87.81 92 HIS A O 1
ATOM 748 N N . GLY A 1 93 ? 5.124 3.001 -16.087 1.00 85.75 93 GLY A N 1
ATOM 749 C CA . GLY A 1 93 ? 6.566 2.798 -15.890 1.00 85.75 93 GLY A CA 1
ATOM 750 C C . G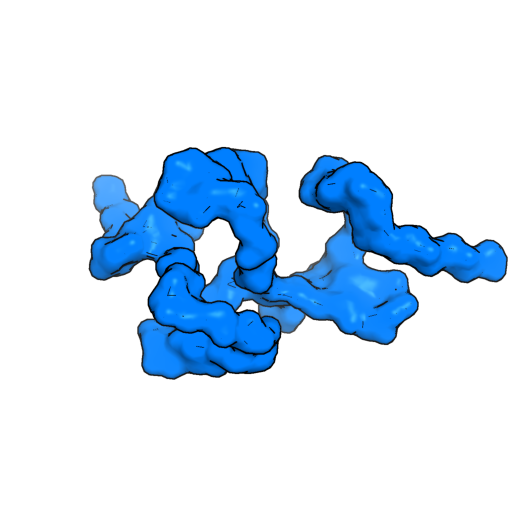LY A 1 93 ? 6.952 1.846 -14.745 1.00 85.75 93 GLY A C 1
ATOM 751 O O . GLY A 1 93 ? 8.142 1.638 -14.524 1.00 85.75 93 GLY A O 1
ATOM 752 N N . TYR A 1 94 ? 5.980 1.266 -14.036 1.00 86.94 94 TYR A N 1
ATOM 753 C CA . TYR A 1 94 ? 6.165 0.251 -12.993 1.00 86.94 94 TYR A CA 1
ATOM 754 C C . TYR A 1 94 ? 5.533 -1.094 -13.405 1.00 86.94 94 TYR A C 1
ATOM 756 O O . TYR A 1 94 ? 4.693 -1.103 -14.304 1.00 86.94 94 TYR A O 1
ATOM 764 N N . PRO A 1 95 ? 5.924 -2.214 -12.766 1.00 78.62 95 PRO A N 1
ATOM 765 C CA . PRO A 1 95 ? 7.122 -2.351 -11.947 1.00 78.62 95 PRO A CA 1
ATOM 766 C C . PRO A 1 95 ? 8.296 -2.320 -12.929 1.00 78.62 95 PRO A C 1
ATOM 768 O O . PRO A 1 95 ? 8.272 -3.040 -13.922 1.00 78.62 95 PRO A O 1
ATOM 771 N N . GLY A 1 96 ? 9.247 -1.396 -12.743 1.00 73.38 96 GLY A N 1
ATOM 772 C CA . GLY A 1 96 ? 10.246 -1.081 -13.772 1.00 73.38 96 GLY A CA 1
ATOM 773 C C . GLY A 1 96 ? 10.787 -2.344 -14.449 1.00 73.38 96 GLY A C 1
ATOM 774 O O . GLY A 1 96 ? 11.080 -3.333 -13.781 1.00 73.38 96 GLY A O 1
ATOM 775 N N . THR A 1 97 ? 10.852 -2.350 -15.778 1.00 61.59 97 THR A N 1
ATOM 776 C CA . THR A 1 97 ? 11.125 -3.580 -16.519 1.00 61.59 97 THR A CA 1
ATOM 777 C C . THR A 1 97 ? 12.496 -4.147 -16.160 1.00 61.59 97 THR A C 1
ATOM 779 O O . THR A 1 97 ? 13.517 -3.534 -16.474 1.00 61.59 97 THR A O 1
ATOM 782 N N . LYS A 1 98 ? 12.546 -5.368 -15.623 1.00 56.38 98 LYS A N 1
ATOM 783 C CA . LYS A 1 98 ? 13.647 -6.271 -15.961 1.00 56.38 98 LYS A CA 1
ATOM 784 C C . LYS A 1 98 ? 13.216 -7.083 -17.170 1.00 56.38 98 LYS A C 1
ATOM 786 O O . LYS A 1 98 ? 12.692 -8.181 -17.041 1.00 56.38 98 LYS A O 1
ATOM 791 N N . VAL A 1 99 ? 13.408 -6.508 -18.356 1.00 41.56 99 VAL A N 1
ATOM 792 C CA . VAL A 1 99 ? 13.464 -7.313 -19.578 1.00 41.56 99 VAL A CA 1
ATOM 793 C C . VAL A 1 99 ? 14.810 -8.035 -19.530 1.00 41.56 99 VAL A C 1
ATOM 795 O O . VAL A 1 99 ? 15.816 -7.515 -20.006 1.00 41.56 99 VAL A O 1
ATOM 798 N N . THR A 1 100 ? 14.886 -9.189 -18.870 1.00 35.69 100 THR A N 1
ATOM 799 C CA . THR A 1 100 ? 15.956 -10.135 -19.202 1.00 35.69 100 THR A CA 1
ATOM 800 C C . THR A 1 100 ? 15.567 -10.760 -20.530 1.00 35.69 100 THR A C 1
ATOM 802 O O . THR A 1 100 ? 14.736 -11.665 -20.574 1.00 35.69 100 THR A O 1
ATOM 805 N N . THR A 1 101 ? 16.088 -10.143 -21.590 1.00 35.69 101 THR A N 1
ATOM 806 C CA . THR A 1 101 ? 16.159 -10.695 -22.949 1.00 35.69 101 THR A CA 1
ATOM 807 C C . THR A 1 101 ? 16.856 -12.049 -22.936 1.00 35.69 101 THR A C 1
ATOM 809 O O . THR A 1 101 ? 17.791 -12.201 -22.114 1.00 35.69 101 THR A O 1
#

Sequence (101 aa):
ARQCPGDSFKIGSNCYKIYTDTIRSWDDSKSKCEAEGLVMATKPDDAITLRKYIVETYGDNYVYLDARGDNTEFRWLRTDEAISNTDALWRHGYPGTKVTT

Organism: Meganyctiphanes norvegica (NCBI:txid48144)

Secondary structure (DSSP, 8-state):
--PPSTT-EEETTEEE----SS---HHHHHHHHHHTT-----S-TTHHHHHHHHHHHH-S-----SEEE-SS-EEETTTTEEE-TT-TTSPTT-S------

Foldseek 3Di:
DDAAPDPWDDDDPDTDDDDPPDDDDLVVVQVVQVVVVHGFAFDDPCLPVVQVCCCVPVNDDDDDGCWDDPPPFIANVVVRHTDDQPDPPDDVCPPPDPPPD

pLDDT: mean 89.29, std 12.24, range [35.69, 97.62]

Radius of gyration: 14.57 Å; chains: 1; bounding box: 40×29×40 Å

InterPro domains:
  IPR016186 C-type lectin-like/link domain superfamily [G3DSA:3.10.100.10] (1-100)
  IPR016187 C-type lectin fold [SSF56436] (3-96)